Protein AF-A0A8T5TC46-F1 (afdb_monomer_lite)

Secondary structure (DSSP, 8-state):
---------------SHHHHHHHHHHHTT--HHHHTTSEEEEETTTTEEEEEEPGGGTTS--HHHHHHHHHHHHHHSTTT-SEEEEEE--PPPPPPHHHHHHHHHHHHHHHHHHHHHHHT-

Structure (mmCIF, N/CA/C/O backbone):
data_AF-A0A8T5TC46-F1
#
_entry.id   AF-A0A8T5TC46-F1
#
loop_
_atom_site.group_PDB
_atom_site.id
_atom_site.type_symbol
_atom_site.label_atom_id
_atom_site.label_alt_id
_atom_site.label_comp_id
_atom_site.label_asym_id
_atom_site.label_entity_id
_atom_site.label_seq_id
_atom_site.pdbx_PDB_ins_code
_atom_site.Cartn_x
_atom_site.Cartn_y
_atom_site.Cartn_z
_atom_site.occupancy
_atom_site.B_iso_or_equiv
_atom_site.auth_seq_id
_atom_site.auth_comp_id
_atom_site.auth_asym_id
_atom_site.auth_atom_id
_atom_site.pdbx_PDB_model_num
ATOM 1 N N . SER A 1 1 ? 28.053 25.914 -19.844 1.00 66.00 1 SER A N 1
ATOM 2 C CA . SER A 1 1 ? 27.210 24.711 -19.746 1.00 66.00 1 SER A CA 1
ATOM 3 C C . SER A 1 1 ? 28.156 23.563 -19.434 1.00 66.00 1 SER A C 1
ATOM 5 O O . SER A 1 1 ? 29.180 23.459 -20.099 1.00 66.00 1 SER A O 1
ATOM 7 N N . GLN A 1 2 ? 27.917 22.830 -18.348 1.00 69.94 2 GLN A N 1
ATOM 8 C CA . GLN A 1 2 ? 28.638 21.590 -18.055 1.00 69.94 2 GLN A CA 1
ATOM 9 C C . GLN A 1 2 ? 27.744 20.435 -18.506 1.00 69.94 2 GLN A C 1
ATOM 11 O O . GLN A 1 2 ? 26.562 20.417 -18.171 1.00 69.94 2 GLN A O 1
ATOM 16 N N . SER A 1 3 ? 28.306 19.532 -19.306 1.00 78.81 3 SER A N 1
ATOM 17 C CA . SER A 1 3 ? 27.666 18.289 -19.738 1.00 78.81 3 SER A CA 1
ATOM 18 C C . SER A 1 3 ? 27.942 17.213 -18.695 1.00 78.81 3 SER A C 1
ATOM 20 O O . SER A 1 3 ? 29.081 17.108 -18.238 1.00 78.81 3 SER A O 1
ATOM 22 N N . ILE A 1 4 ? 26.927 16.436 -18.320 1.00 84.75 4 ILE A N 1
ATOM 23 C CA . ILE A 1 4 ? 27.083 15.241 -17.488 1.00 84.75 4 ILE A CA 1
ATOM 24 C C . ILE A 1 4 ? 26.629 14.054 -18.330 1.00 84.75 4 ILE A C 1
ATOM 26 O O . ILE A 1 4 ? 25.480 14.019 -18.767 1.00 84.75 4 ILE A O 1
ATOM 30 N N . ASP A 1 5 ? 27.533 13.099 -18.533 1.00 87.19 5 ASP A N 1
ATOM 31 C CA . ASP A 1 5 ? 27.255 11.854 -19.241 1.00 87.19 5 ASP A CA 1
ATOM 32 C C . ASP A 1 5 ? 27.005 10.739 -18.216 1.00 87.19 5 ASP A C 1
ATOM 34 O O . ASP A 1 5 ? 27.827 10.502 -17.328 1.00 87.19 5 ASP A O 1
ATOM 38 N N . TYR A 1 6 ? 25.860 10.062 -18.329 1.00 88.31 6 TYR A N 1
ATOM 39 C CA . TYR A 1 6 ? 25.479 8.939 -17.470 1.00 88.31 6 TYR A CA 1
ATOM 40 C C . TYR A 1 6 ? 25.628 7.623 -18.228 1.00 88.31 6 TYR A C 1
ATOM 42 O O . TYR A 1 6 ? 25.199 7.514 -19.376 1.00 88.31 6 TYR A O 1
ATOM 50 N N . ASN A 1 7 ? 26.177 6.610 -17.561 1.00 87.19 7 ASN A N 1
ATOM 51 C CA . ASN A 1 7 ? 26.088 5.229 -18.018 1.00 87.19 7 ASN A CA 1
ATOM 52 C C . ASN A 1 7 ? 24.983 4.536 -17.214 1.00 87.19 7 ASN A C 1
ATOM 54 O O . ASN A 1 7 ? 25.101 4.421 -15.994 1.00 87.19 7 ASN A O 1
ATOM 58 N N . VAL A 1 8 ? 23.895 4.154 -17.880 1.00 89.50 8 VAL A N 1
ATOM 59 C CA . VAL A 1 8 ? 22.723 3.529 -17.254 1.00 89.50 8 VAL A CA 1
ATOM 60 C C . VAL A 1 8 ? 22.694 2.060 -17.650 1.00 89.50 8 VAL A C 1
ATOM 62 O O . VAL A 1 8 ? 22.715 1.740 -18.836 1.00 89.50 8 VAL A O 1
ATOM 65 N N . GLU A 1 9 ? 22.618 1.182 -16.657 1.00 89.56 9 GLU A N 1
ATOM 66 C CA . GLU A 1 9 ? 22.514 -0.266 -16.830 1.00 89.56 9 GLU A CA 1
ATOM 67 C C . GLU A 1 9 ? 21.267 -0.773 -16.098 1.00 89.56 9 GLU A C 1
ATOM 69 O O . GLU A 1 9 ? 20.976 -0.341 -14.981 1.00 89.56 9 GLU A O 1
ATOM 74 N N . VAL A 1 10 ? 20.516 -1.672 -16.739 1.00 86.81 10 VAL A N 1
ATOM 75 C CA . VAL A 1 10 ? 19.365 -2.340 -16.120 1.00 86.81 10 VAL A CA 1
ATOM 76 C C . VAL A 1 10 ? 19.887 -3.559 -15.374 1.00 86.81 10 VAL A C 1
ATOM 78 O O . VAL A 1 10 ? 20.349 -4.511 -15.998 1.00 86.81 10 VAL A O 1
ATOM 81 N N . VAL A 1 11 ? 19.832 -3.508 -14.046 1.00 88.50 11 VAL A N 1
ATOM 82 C CA . VAL A 1 11 ? 20.342 -4.577 -13.174 1.00 88.50 11 VAL A CA 1
ATOM 83 C C . VAL A 1 11 ? 19.288 -5.626 -12.832 1.00 88.50 11 VAL A C 1
ATOM 85 O O . VAL A 1 11 ? 19.657 -6.755 -12.528 1.00 88.50 11 VAL A O 1
ATOM 88 N N . ASP A 1 12 ? 18.003 -5.263 -12.880 1.00 86.19 12 ASP A N 1
ATOM 89 C CA . ASP A 1 12 ? 16.896 -6.150 -12.52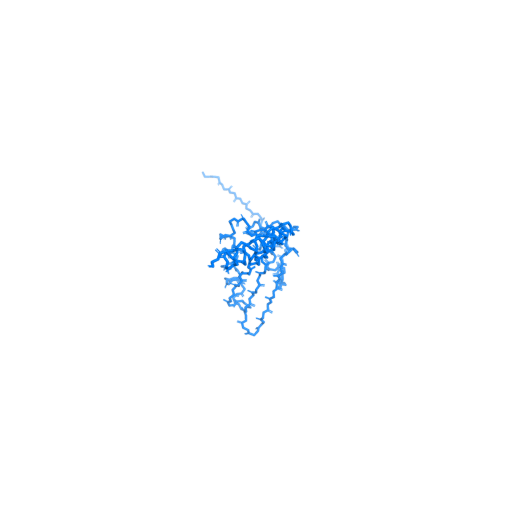0 1.00 86.19 12 ASP A CA 1
ATOM 90 C C . ASP A 1 12 ? 15.552 -5.666 -13.100 1.00 86.19 12 ASP A C 1
ATOM 92 O O . ASP A 1 12 ? 15.402 -4.482 -13.429 1.00 86.19 12 ASP A O 1
ATOM 96 N N . ILE A 1 13 ? 14.583 -6.579 -13.217 1.00 87.50 13 ILE A N 1
ATOM 97 C CA . ILE A 1 13 ? 13.200 -6.316 -13.638 1.00 87.50 13 ILE A CA 1
ATOM 98 C C . ILE A 1 13 ? 12.253 -7.023 -12.665 1.00 87.50 13 ILE A C 1
ATOM 100 O O . ILE A 1 13 ? 12.241 -8.246 -12.574 1.00 87.50 13 ILE A O 1
ATOM 104 N N . ILE A 1 14 ? 11.408 -6.246 -11.986 1.00 88.94 14 ILE A N 1
ATOM 105 C CA . ILE A 1 14 ? 10.403 -6.774 -11.060 1.00 88.94 14 ILE A CA 1
ATOM 106 C C . ILE A 1 14 ? 9.184 -7.240 -11.863 1.00 88.94 14 ILE A C 1
ATOM 108 O O . ILE A 1 14 ? 8.463 -6.421 -12.443 1.00 88.94 14 ILE A O 1
ATOM 112 N N . GLU A 1 15 ? 8.942 -8.550 -11.905 1.00 89.12 15 GLU A N 1
ATOM 113 C CA . GLU A 1 15 ? 7.805 -9.139 -12.627 1.00 89.12 15 GLU A CA 1
ATOM 114 C C . GLU A 1 15 ? 6.672 -9.598 -11.703 1.00 89.12 15 GLU A C 1
ATOM 116 O O . GLU A 1 15 ? 5.503 -9.461 -12.084 1.00 89.12 15 GLU A O 1
ATOM 121 N N . ASP A 1 16 ? 6.999 -10.085 -10.502 1.00 94.06 16 ASP A N 1
ATOM 122 C CA . ASP A 1 16 ? 6.024 -10.612 -9.548 1.00 94.06 16 ASP A CA 1
ATOM 123 C C . ASP A 1 16 ? 5.049 -9.529 -9.065 1.00 94.06 16 ASP A C 1
ATOM 125 O O . ASP A 1 16 ? 5.411 -8.371 -8.842 1.00 94.06 16 ASP A O 1
ATOM 129 N N . PHE A 1 17 ? 3.778 -9.910 -8.924 1.00 93.94 17 PHE A N 1
ATOM 130 C CA . PHE A 1 17 ? 2.717 -8.991 -8.522 1.00 93.94 17 PHE A CA 1
ATOM 131 C C . PHE A 1 17 ? 2.965 -8.414 -7.126 1.00 93.94 17 PHE A C 1
ATOM 133 O O . PHE A 1 17 ? 2.850 -7.202 -6.940 1.00 93.94 17 PHE A O 1
ATOM 140 N N . ASN A 1 18 ? 3.321 -9.259 -6.155 1.00 94.06 18 ASN A N 1
ATOM 141 C CA . ASN A 1 18 ? 3.528 -8.811 -4.783 1.00 94.06 18 ASN A CA 1
ATOM 142 C C . ASN A 1 18 ? 4.772 -7.931 -4.709 1.00 94.06 18 ASN A C 1
ATOM 144 O O . ASN A 1 18 ? 4.694 -6.841 -4.155 1.00 94.06 18 ASN A O 1
ATOM 148 N N . GLU A 1 19 ? 5.871 -8.330 -5.351 1.00 94.50 19 GLU A N 1
ATOM 149 C CA . GLU A 1 19 ? 7.097 -7.520 -5.382 1.00 94.50 19 GLU A CA 1
ATOM 150 C C . GLU A 1 19 ? 6.865 -6.127 -5.996 1.00 94.50 19 GLU A C 1
ATOM 152 O O . GLU A 1 19 ? 7.410 -5.135 -5.510 1.00 94.50 19 GLU A O 1
ATOM 157 N N . LYS A 1 20 ? 6.006 -6.012 -7.022 1.00 95.69 20 LYS A N 1
ATOM 158 C CA . LYS A 1 20 ? 5.593 -4.708 -7.573 1.00 95.69 20 LYS A CA 1
ATOM 159 C C . LYS A 1 20 ? 4.817 -3.873 -6.558 1.00 95.69 20 LYS A C 1
ATOM 161 O O . LYS A 1 20 ? 5.087 -2.679 -6.421 1.00 95.69 20 LYS A O 1
ATOM 166 N N . VAL A 1 21 ? 3.861 -4.476 -5.847 1.00 96.50 21 VAL A N 1
ATOM 167 C CA . VAL A 1 21 ? 3.105 -3.778 -4.793 1.00 96.50 21 VAL A CA 1
ATOM 168 C C . VAL A 1 21 ? 4.054 -3.299 -3.693 1.00 96.50 21 VAL A C 1
ATOM 170 O O . VAL A 1 21 ? 4.004 -2.123 -3.324 1.00 96.50 21 VAL A O 1
ATOM 173 N N . GLU A 1 22 ? 4.959 -4.161 -3.224 1.00 96.19 22 GLU A N 1
ATOM 174 C CA . GLU A 1 22 ? 5.969 -3.811 -2.220 1.00 96.19 22 GLU A CA 1
ATOM 175 C C . GLU A 1 22 ? 6.856 -2.658 -2.695 1.00 96.19 22 GLU A C 1
ATOM 177 O O . GLU A 1 22 ? 7.022 -1.670 -1.975 1.00 96.19 22 GLU A O 1
ATOM 182 N N . TYR A 1 23 ? 7.354 -2.724 -3.933 1.00 95.81 23 TYR A N 1
ATOM 183 C CA . TYR A 1 23 ? 8.147 -1.658 -4.540 1.00 95.81 23 TYR A CA 1
ATOM 184 C C . TYR A 1 23 ? 7.435 -0.302 -4.464 1.00 95.81 23 TYR A C 1
ATOM 186 O O . TYR A 1 23 ? 8.020 0.687 -4.008 1.00 95.81 23 TYR A O 1
ATOM 194 N N . PHE A 1 24 ? 6.160 -0.243 -4.862 1.00 97.00 24 PHE A N 1
ATOM 195 C CA . PHE A 1 24 ? 5.405 1.007 -4.807 1.00 97.00 24 PHE A CA 1
ATOM 196 C C . PHE A 1 24 ? 5.159 1.472 -3.372 1.00 97.00 24 PHE A C 1
ATOM 198 O O . PHE A 1 24 ? 5.212 2.673 -3.108 1.00 97.00 24 PHE A O 1
ATOM 205 N N . MET A 1 25 ? 4.956 0.565 -2.417 1.00 96.31 25 MET A N 1
ATOM 206 C CA . MET A 1 25 ? 4.833 0.941 -1.006 1.00 96.31 25 MET A CA 1
ATOM 207 C C . MET A 1 25 ? 6.109 1.584 -0.459 1.00 96.31 25 MET A C 1
ATOM 209 O O . MET A 1 25 ? 6.030 2.648 0.166 1.00 96.31 25 MET A O 1
ATOM 213 N N . VAL A 1 26 ? 7.277 1.003 -0.753 1.00 96.50 26 VAL A N 1
ATOM 214 C CA . VAL A 1 26 ? 8.579 1.591 -0.393 1.00 96.50 26 VAL A CA 1
ATOM 215 C C . VAL A 1 26 ? 8.750 2.954 -1.044 1.00 96.50 26 VAL A C 1
ATOM 217 O O . VAL A 1 26 ? 9.123 3.923 -0.381 1.00 96.50 26 VAL A O 1
ATOM 220 N N . ALA A 1 27 ? 8.417 3.064 -2.332 1.00 95.38 27 ALA A N 1
ATOM 221 C CA . ALA A 1 27 ? 8.510 4.316 -3.074 1.00 95.38 27 ALA A CA 1
ATOM 222 C C . ALA A 1 27 ? 7.607 5.424 -2.494 1.00 95.38 27 ALA A C 1
ATOM 224 O O . ALA A 1 27 ? 7.922 6.609 -2.635 1.00 95.38 27 ALA A O 1
ATOM 22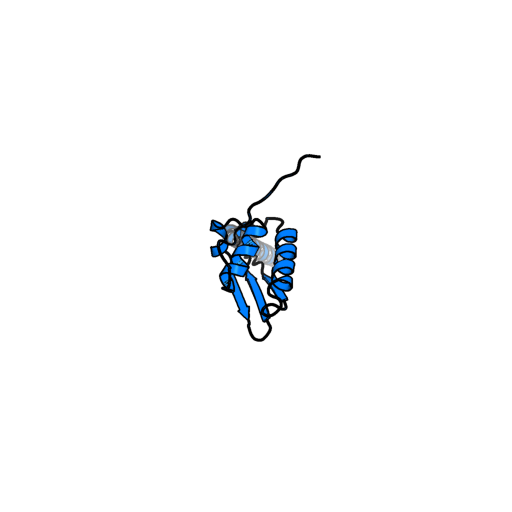5 N N . LYS A 1 28 ? 6.512 5.069 -1.802 1.00 94.62 28 LYS A N 1
ATOM 226 C CA . LYS A 1 28 ? 5.649 6.017 -1.067 1.00 94.62 28 LYS A CA 1
ATOM 227 C C . LYS A 1 28 ? 6.079 6.274 0.377 1.00 94.62 28 LYS A C 1
ATOM 229 O O . LYS A 1 28 ? 5.388 7.002 1.089 1.00 94.62 28 LYS A O 1
ATOM 234 N N . GLY A 1 29 ? 7.229 5.751 0.792 1.00 92.38 29 GLY A N 1
ATOM 235 C CA . GLY A 1 29 ? 7.831 6.034 2.091 1.00 92.38 29 GLY A CA 1
ATOM 236 C C . GLY A 1 29 ? 7.392 5.097 3.212 1.00 92.38 29 GLY A C 1
ATOM 237 O O . GLY A 1 29 ? 7.618 5.427 4.376 1.00 92.38 29 GLY A O 1
ATOM 238 N N . ILE A 1 30 ? 6.784 3.948 2.897 1.00 94.25 30 ILE A N 1
ATOM 239 C CA . ILE A 1 30 ? 6.621 2.871 3.878 1.00 94.25 30 ILE A CA 1
ATOM 240 C C . ILE A 1 30 ? 7.976 2.164 4.037 1.00 94.25 30 ILE A C 1
ATOM 242 O O . ILE A 1 30 ? 8.522 1.698 3.038 1.00 94.25 30 ILE A O 1
ATOM 246 N N . PRO A 1 31 ? 8.550 2.077 5.250 1.00 94.50 31 PRO A N 1
ATOM 247 C CA . PRO A 1 31 ? 9.798 1.346 5.455 1.00 94.50 31 PRO A CA 1
ATOM 248 C C . PRO A 1 31 ? 9.645 -0.138 5.095 1.00 94.50 31 PRO A C 1
ATOM 250 O O . PRO A 1 31 ? 8.603 -0.734 5.376 1.00 94.50 31 PRO A O 1
ATOM 253 N N . GLN A 1 32 ? 10.682 -0.739 4.502 1.00 95.38 32 GLN A N 1
ATOM 254 C CA . GLN A 1 32 ? 10.658 -2.137 4.042 1.00 95.38 32 GLN A CA 1
ATOM 255 C C . GLN A 1 32 ? 10.274 -3.097 5.175 1.00 95.38 32 GLN A C 1
ATOM 257 O O . GLN A 1 32 ? 9.470 -4.006 4.991 1.00 95.38 32 GLN A O 1
ATOM 262 N N . GLU A 1 33 ? 10.817 -2.865 6.368 1.00 95.38 33 GLU A N 1
ATOM 263 C CA . GLU A 1 33 ? 10.566 -3.658 7.569 1.00 95.38 33 GLU A CA 1
ATOM 264 C C . GLU A 1 33 ? 9.112 -3.601 8.058 1.00 95.38 33 GLU A C 1
ATOM 266 O O . GLU A 1 33 ? 8.702 -4.443 8.851 1.00 95.38 33 GLU A O 1
ATOM 271 N N . ASN A 1 34 ? 8.328 -2.620 7.599 1.00 95.12 34 ASN A N 1
ATOM 272 C CA . ASN A 1 34 ? 6.924 -2.466 7.960 1.00 95.12 34 ASN A CA 1
ATOM 273 C C . ASN A 1 34 ? 5.964 -3.051 6.921 1.00 95.12 34 ASN A C 1
ATOM 275 O O . ASN A 1 34 ? 4.776 -3.145 7.220 1.00 95.12 34 ASN A O 1
ATOM 279 N N . ILE A 1 35 ? 6.428 -3.438 5.728 1.00 94.81 35 ILE A N 1
ATOM 280 C CA . ILE A 1 35 ? 5.552 -3.937 4.654 1.00 94.81 35 ILE A CA 1
ATOM 281 C C . ILE A 1 35 ? 4.812 -5.200 5.090 1.00 94.81 35 ILE A C 1
ATOM 283 O O . ILE A 1 35 ? 3.607 -5.299 4.881 1.00 94.81 35 ILE A O 1
ATOM 287 N N . SER A 1 36 ? 5.501 -6.119 5.771 1.00 95.00 36 SER A N 1
ATOM 288 C CA . SER A 1 36 ? 4.918 -7.379 6.245 1.00 95.00 36 SER A CA 1
ATOM 289 C C . SER A 1 36 ? 3.797 -7.205 7.274 1.00 95.00 36 SER A C 1
ATOM 291 O O . SER A 1 36 ? 3.056 -8.150 7.528 1.00 95.00 36 SER A O 1
ATOM 293 N N . GLU A 1 37 ? 3.672 -6.023 7.883 1.00 95.56 37 GLU A N 1
ATOM 294 C CA . GLU A 1 37 ? 2.583 -5.714 8.816 1.00 95.56 37 GLU A CA 1
ATOM 295 C C . GLU A 1 37 ? 1.270 -5.409 8.081 1.00 95.56 37 GLU A C 1
ATOM 297 O O . GLU A 1 37 ? 0.187 -5.547 8.657 1.00 95.56 37 GLU A O 1
ATOM 302 N N . PHE A 1 38 ? 1.344 -4.978 6.817 1.00 95.62 38 PHE A N 1
ATOM 303 C CA . PHE A 1 38 ? 0.168 -4.753 5.983 1.00 95.62 38 PHE A CA 1
ATOM 304 C C . PHE A 1 38 ? -0.392 -6.093 5.515 1.00 95.62 38 PHE A C 1
ATOM 306 O O . PHE A 1 38 ? 0.338 -7.001 5.127 1.00 95.62 38 PHE A O 1
ATOM 313 N N . THR A 1 39 ? -1.717 -6.217 5.534 1.00 95.62 39 THR A N 1
ATOM 314 C CA . THR A 1 39 ? -2.398 -7.392 4.981 1.00 95.62 39 THR A CA 1
ATOM 315 C C . THR A 1 39 ? -3.010 -7.035 3.639 1.00 95.62 39 THR A C 1
ATOM 317 O O . THR A 1 39 ? -3.730 -6.039 3.535 1.00 95.62 39 THR A O 1
ATOM 320 N N . PHE A 1 40 ? -2.747 -7.874 2.638 1.00 94.00 40 PHE A N 1
ATOM 321 C CA . PHE A 1 40 ? -3.227 -7.702 1.272 1.00 94.00 40 PHE A CA 1
ATOM 322 C C . PHE A 1 40 ? -4.194 -8.819 0.901 1.00 94.00 40 PHE A C 1
ATOM 324 O O . PHE A 1 40 ? -3.982 -9.985 1.239 1.00 94.00 40 PHE A O 1
ATOM 331 N N . SER A 1 41 ? -5.234 -8.460 0.163 1.00 95.81 41 SER A N 1
ATOM 332 C CA . SER A 1 41 ? -6.077 -9.402 -0.561 1.00 95.81 41 SER A CA 1
ATOM 333 C C . SER A 1 41 ? -6.280 -8.873 -1.970 1.00 95.81 41 SER A C 1
ATOM 335 O O . SER A 1 41 ? -6.561 -7.692 -2.147 1.00 95.81 41 SER A O 1
ATOM 337 N N . HIS A 1 42 ? -6.108 -9.728 -2.971 1.00 96.50 42 HIS A N 1
ATOM 338 C CA . HIS A 1 42 ? -6.346 -9.384 -4.367 1.00 96.50 42 HIS A CA 1
ATOM 339 C C . HIS A 1 42 ? -7.388 -10.335 -4.932 1.00 96.50 42 HIS A C 1
ATOM 341 O O . HIS A 1 42 ? -7.199 -11.553 -4.934 1.00 96.50 42 HIS A O 1
ATOM 347 N N . ASP A 1 43 ? -8.497 -9.766 -5.383 1.00 96.56 43 ASP A N 1
ATOM 348 C CA . ASP A 1 43 ? -9.508 -10.481 -6.142 1.00 96.56 43 ASP A CA 1
ATOM 349 C C . ASP A 1 43 ? -9.212 -10.304 -7.632 1.00 96.56 43 ASP A C 1
ATOM 351 O O . ASP A 1 43 ? -9.338 -9.213 -8.184 1.00 96.56 43 ASP A O 1
ATOM 355 N N . THR A 1 44 ? -8.818 -11.392 -8.287 1.00 95.00 44 THR A N 1
ATOM 356 C CA . THR A 1 44 ? -8.435 -11.391 -9.703 1.00 95.00 44 THR A CA 1
ATOM 357 C C . THR A 1 44 ? -9.626 -11.264 -10.654 1.00 95.00 44 THR A C 1
ATOM 359 O O . THR A 1 44 ? -9.432 -10.865 -11.803 1.00 95.00 44 THR A O 1
ATOM 362 N N . GLU A 1 45 ? -10.851 -11.563 -10.206 1.00 96.12 45 GLU A N 1
ATOM 363 C CA . GLU A 1 45 ? -12.058 -11.435 -11.030 1.00 96.12 45 GLU A CA 1
ATOM 364 C C . GLU A 1 45 ? -12.514 -9.975 -11.099 1.00 96.12 45 GLU A C 1
ATOM 366 O O . GLU A 1 45 ? -12.675 -9.418 -12.189 1.00 96.12 45 GLU A O 1
ATOM 371 N N . SER A 1 46 ? -12.681 -9.331 -9.940 1.00 96.69 46 SER A N 1
ATOM 372 C CA . SER A 1 46 ? -13.045 -7.907 -9.873 1.00 96.69 46 SER A CA 1
ATOM 373 C C . SER A 1 46 ? -11.860 -6.967 -10.129 1.00 96.69 46 SER A C 1
ATOM 375 O O . SER A 1 46 ? -12.066 -5.810 -10.513 1.00 96.69 46 SER A O 1
ATOM 377 N N . LYS A 1 47 ? -10.629 -7.482 -9.993 1.00 97.44 47 LYS A N 1
ATOM 378 C CA . LYS A 1 47 ? -9.367 -6.725 -9.991 1.00 97.44 47 LYS A CA 1
ATOM 379 C C . LYS A 1 47 ? -9.309 -5.699 -8.863 1.00 97.44 47 LYS A C 1
ATOM 381 O O . LYS A 1 47 ? -8.767 -4.603 -9.025 1.00 97.44 47 LYS A O 1
ATOM 386 N N . ASP A 1 48 ? -9.889 -6.044 -7.723 1.00 97.94 48 ASP A N 1
ATOM 387 C CA . ASP A 1 48 ? -9.832 -5.231 -6.518 1.00 97.94 48 ASP A CA 1
ATOM 388 C C . ASP A 1 48 ? -8.656 -5.690 -5.655 1.00 97.94 48 ASP A C 1
ATOM 390 O O . ASP A 1 48 ? -8.524 -6.875 -5.346 1.00 97.94 48 ASP A O 1
ATOM 394 N N . ILE A 1 49 ? -7.821 -4.745 -5.225 1.00 98.12 49 ILE A N 1
ATOM 395 C CA . ILE A 1 49 ? -6.855 -4.977 -4.150 1.00 98.12 49 ILE A CA 1
ATOM 396 C C . ILE A 1 49 ? -7.341 -4.299 -2.869 1.00 98.12 49 ILE A C 1
ATOM 398 O O . ILE A 1 49 ? -7.676 -3.110 -2.848 1.00 98.12 49 ILE A O 1
ATOM 402 N N . GLU A 1 50 ? -7.376 -5.064 -1.789 1.00 98.25 50 GLU A N 1
ATOM 403 C CA . GLU A 1 50 ? -7.708 -4.609 -0.448 1.00 98.25 50 GLU A CA 1
ATOM 404 C C . GLU A 1 50 ? -6.448 -4.597 0.410 1.00 98.25 50 GLU A C 1
ATOM 406 O O . GLU A 1 50 ? -5.731 -5.593 0.511 1.00 98.25 50 GLU A O 1
ATOM 411 N N . ILE A 1 51 ? -6.182 -3.447 1.025 1.00 97.94 51 ILE A N 1
ATOM 412 C CA . ILE A 1 51 ? -5.000 -3.192 1.842 1.00 97.94 51 ILE A CA 1
ATOM 413 C C . ILE A 1 51 ? -5.477 -2.813 3.240 1.00 97.94 51 ILE A C 1
ATOM 415 O O . ILE A 1 51 ? -6.023 -1.725 3.457 1.00 97.94 51 ILE A O 1
ATOM 419 N N . ILE A 1 52 ? -5.272 -3.708 4.202 1.00 97.50 52 ILE A N 1
ATOM 420 C CA . ILE A 1 52 ? -5.583 -3.443 5.607 1.00 97.50 52 ILE A CA 1
ATOM 421 C C . ILE A 1 52 ? -4.420 -2.668 6.217 1.00 97.50 52 ILE A C 1
ATOM 423 O O . ILE A 1 52 ? -3.280 -3.136 6.246 1.00 97.50 52 ILE A O 1
ATOM 427 N N . ILE A 1 53 ? -4.727 -1.471 6.715 1.00 96.31 53 ILE A N 1
ATOM 428 C CA . ILE A 1 53 ? -3.759 -0.579 7.343 1.00 96.31 53 ILE A CA 1
ATOM 429 C C . ILE A 1 53 ? -3.454 -1.080 8.763 1.00 96.31 53 ILE A C 1
ATOM 431 O O . ILE A 1 53 ? -4.377 -1.200 9.578 1.00 96.31 53 ILE A O 1
ATOM 435 N N . PRO A 1 54 ? -2.176 -1.325 9.107 1.00 95.44 54 PRO A N 1
ATOM 436 C CA . PRO A 1 54 ? -1.799 -1.756 10.445 1.00 95.44 54 PRO A CA 1
ATOM 437 C C . PRO A 1 54 ? -2.124 -0.683 11.486 1.00 95.44 54 PRO A C 1
ATOM 439 O O . PRO A 1 54 ? -1.991 0.518 11.234 1.00 95.44 54 PRO A O 1
ATOM 442 N N . LYS A 1 55 ? -2.469 -1.110 12.708 1.00 92.81 55 LYS A N 1
ATOM 443 C CA . LYS A 1 55 ? -2.886 -0.205 13.798 1.00 92.81 55 LYS A CA 1
ATOM 444 C C . LYS A 1 55 ? -1.899 0.932 14.068 1.00 92.81 55 LYS A C 1
ATOM 446 O O . LYS A 1 55 ? -2.317 2.053 14.341 1.00 92.81 55 LYS A O 1
ATOM 451 N N . MET A 1 56 ? -0.597 0.661 13.954 1.00 91.25 56 MET A N 1
ATOM 452 C CA . MET A 1 56 ? 0.464 1.651 14.181 1.00 91.25 56 MET A CA 1
ATOM 453 C C . MET A 1 56 ? 0.425 2.8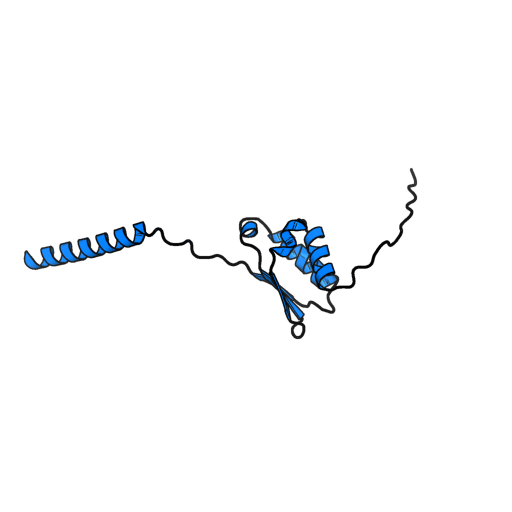48 13.212 1.00 91.25 56 MET A C 1
ATOM 455 O O . MET A 1 56 ? 0.988 3.901 13.515 1.00 91.25 56 MET A O 1
ATOM 459 N N . PHE A 1 57 ? -0.254 2.711 12.070 1.00 92.62 57 PHE A N 1
ATOM 460 C CA . PHE A 1 57 ? -0.392 3.764 11.068 1.00 92.62 57 PHE A CA 1
ATOM 461 C C . PHE A 1 57 ? -1.738 4.510 11.128 1.00 92.62 57 PHE A C 1
ATOM 463 O O . PHE A 1 57 ? -1.853 5.573 10.526 1.00 92.62 57 PHE A O 1
ATOM 470 N N . LEU A 1 58 ? -2.732 4.028 11.890 1.00 90.06 58 LEU A N 1
ATOM 471 C CA . LEU A 1 58 ? -4.097 4.597 11.924 1.00 90.06 58 LEU A CA 1
ATOM 472 C C . LEU A 1 58 ? -4.181 6.044 12.427 1.00 90.06 58 LEU A C 1
ATOM 474 O O . LEU A 1 58 ? -5.156 6.742 12.157 1.00 90.06 58 LEU A O 1
ATOM 478 N N . PHE A 1 59 ? -3.181 6.486 13.190 1.00 87.94 59 PHE A N 1
ATOM 479 C CA . PHE A 1 59 ? -3.112 7.840 13.747 1.00 87.94 59 PHE A CA 1
ATOM 480 C C . PHE A 1 59 ? -2.113 8.739 13.006 1.00 87.94 59 PHE A C 1
ATOM 482 O O . PHE A 1 59 ? -1.878 9.876 13.411 1.00 87.94 59 PHE A O 1
ATOM 489 N N . GLN A 1 60 ? -1.521 8.236 11.922 1.00 87.56 60 GLN A N 1
ATOM 490 C CA . GLN A 1 60 ? -0.644 8.997 11.041 1.00 87.56 60 GLN A CA 1
ATOM 491 C C . GLN A 1 60 ? -1.457 9.552 9.864 1.00 87.56 60 GLN A C 1
ATOM 493 O O . GLN A 1 60 ? -2.432 8.945 9.421 1.00 87.56 60 GLN A O 1
ATOM 498 N N . ASN A 1 61 ? -1.059 10.702 9.310 1.00 88.00 61 ASN A N 1
ATOM 499 C CA . ASN A 1 61 ? -1.699 11.213 8.096 1.00 88.00 61 ASN A CA 1
ATOM 500 C C . ASN A 1 61 ? -1.200 10.442 6.863 1.00 88.00 61 ASN A C 1
ATOM 502 O O . ASN A 1 61 ? -0.258 10.862 6.195 1.00 88.00 61 ASN A O 1
ATOM 506 N N . LEU A 1 62 ? -1.864 9.328 6.549 1.00 91.75 62 LEU A N 1
ATOM 507 C CA . LEU A 1 62 ? -1.551 8.488 5.389 1.00 91.75 62 LEU A CA 1
ATOM 508 C C . LEU A 1 62 ? -2.232 8.932 4.091 1.00 91.75 62 LEU A C 1
ATOM 510 O O . LEU A 1 62 ? -2.137 8.233 3.088 1.00 91.75 62 LEU A O 1
ATOM 514 N N . THR A 1 63 ? -2.933 10.065 4.076 1.00 94.12 63 THR A N 1
ATOM 515 C CA . THR A 1 63 ? -3.775 10.469 2.937 1.00 94.12 63 THR A CA 1
ATOM 516 C C . THR A 1 63 ? -2.995 10.490 1.620 1.00 94.12 63 THR A C 1
ATOM 518 O O . THR A 1 63 ? -3.410 9.878 0.638 1.00 94.12 63 THR A O 1
ATOM 521 N N . TYR A 1 64 ? -1.824 11.131 1.608 1.00 94.00 64 TYR A N 1
ATOM 522 C CA . TYR A 1 64 ? -0.984 11.216 0.410 1.00 94.00 64 TYR A CA 1
ATOM 523 C C . TYR A 1 64 ? -0.345 9.879 0.031 1.00 94.00 64 TYR A C 1
ATOM 525 O O . TYR A 1 64 ? -0.216 9.593 -1.156 1.00 94.00 64 TYR A O 1
ATOM 533 N N . VAL A 1 65 ? -0.000 9.048 1.019 1.00 94.75 65 VAL A N 1
ATOM 534 C CA . VAL A 1 65 ? 0.508 7.691 0.780 1.00 94.75 65 VAL A CA 1
ATOM 535 C C . VAL A 1 65 ? -0.568 6.852 0.097 1.00 94.75 65 VAL A C 1
ATOM 537 O O . VAL A 1 65 ? -0.298 6.259 -0.939 1.00 94.75 65 VAL A O 1
ATOM 540 N N . LYS A 1 66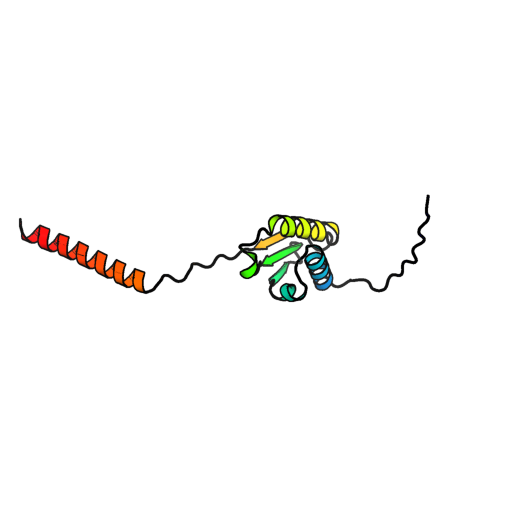 ? -1.804 6.868 0.609 1.00 96.56 66 LYS A N 1
ATOM 541 C CA . LYS A 1 66 ? -2.935 6.119 0.045 1.00 96.56 66 LYS A CA 1
ATOM 542 C C . LYS A 1 66 ? -3.250 6.540 -1.386 1.00 96.56 66 LYS A C 1
ATOM 544 O O . LYS A 1 66 ? -3.322 5.690 -2.265 1.00 96.56 66 LYS A O 1
ATOM 549 N N . PHE A 1 67 ? -3.410 7.843 -1.633 1.00 96.88 67 PHE A N 1
ATOM 550 C CA . PHE A 1 67 ? -3.709 8.332 -2.982 1.00 96.88 67 PHE A CA 1
ATOM 551 C C . PHE A 1 67 ? -2.558 8.087 -3.953 1.00 96.88 67 PHE A C 1
ATOM 553 O O . PHE A 1 67 ? -2.793 7.644 -5.073 1.00 96.88 67 PHE A O 1
ATOM 560 N N . GLY A 1 68 ? -1.320 8.345 -3.524 1.00 97.12 68 GLY A N 1
ATOM 561 C CA . GLY A 1 68 ? -0.144 8.110 -4.352 1.00 97.12 68 GLY A CA 1
ATOM 562 C C . GLY A 1 68 ? 0.030 6.633 -4.688 1.00 97.12 68 GLY A C 1
ATOM 563 O O . GLY A 1 68 ? 0.290 6.308 -5.839 1.00 97.12 68 GLY A O 1
ATOM 564 N N . LEU A 1 69 ? -0.127 5.745 -3.705 1.00 97.81 69 LEU A N 1
ATOM 565 C CA . LEU A 1 69 ? -0.028 4.303 -3.914 1.00 97.81 69 LEU A CA 1
ATOM 566 C C . LEU A 1 69 ? -1.139 3.806 -4.840 1.00 97.81 69 LEU A C 1
ATOM 568 O O . LEU A 1 69 ? -0.853 3.087 -5.788 1.00 97.81 69 LEU A O 1
ATOM 572 N N . ALA A 1 70 ? -2.387 4.227 -4.616 1.00 98.00 70 ALA A N 1
ATOM 573 C CA . ALA A 1 70 ? -3.493 3.844 -5.487 1.00 98.00 70 ALA A CA 1
ATOM 574 C C . ALA A 1 70 ? -3.253 4.274 -6.939 1.00 98.00 70 ALA A C 1
ATOM 576 O O . ALA A 1 70 ? -3.434 3.472 -7.851 1.00 98.00 70 ALA A O 1
ATOM 577 N N . MET A 1 71 ? -2.784 5.509 -7.143 1.00 97.81 71 MET A N 1
ATOM 578 C CA . MET A 1 71 ? -2.470 6.029 -8.471 1.00 97.81 71 MET A CA 1
ATOM 579 C C . MET A 1 71 ? -1.362 5.224 -9.154 1.00 97.81 71 MET A C 1
ATOM 581 O O . MET A 1 71 ? -1.521 4.867 -10.319 1.00 97.81 71 MET A O 1
ATOM 585 N N . ASP A 1 72 ? -0.270 4.915 -8.454 1.00 97.81 72 ASP A N 1
ATOM 586 C CA . ASP A 1 72 ? 0.827 4.125 -9.022 1.00 97.81 72 ASP A CA 1
ATOM 587 C C . ASP A 1 72 ? 0.360 2.712 -9.396 1.00 97.81 72 ASP A C 1
ATOM 589 O O . ASP A 1 72 ? 0.594 2.273 -10.521 1.00 97.81 72 ASP A O 1
ATOM 593 N N . LEU A 1 73 ? -0.367 2.030 -8.502 1.00 97.69 73 LEU A N 1
ATOM 594 C CA . LEU A 1 73 ? -0.890 0.685 -8.757 1.00 97.69 73 LEU A CA 1
ATOM 595 C C . LEU A 1 73 ? -1.850 0.677 -9.954 1.00 97.69 73 LEU A C 1
ATOM 597 O O . LEU A 1 73 ? -1.693 -0.127 -10.866 1.00 97.69 73 LEU A O 1
ATOM 601 N N . GLN A 1 74 ? -2.793 1.616 -10.014 1.00 96.94 74 GLN A N 1
ATOM 602 C CA . GLN A 1 74 ? -3.746 1.705 -11.126 1.00 96.94 74 GLN A CA 1
ATOM 603 C C . GLN A 1 74 ? -3.105 2.186 -12.437 1.00 96.94 74 GLN A C 1
ATOM 605 O O . GLN A 1 74 ? -3.659 1.946 -13.505 1.00 96.94 74 GLN A O 1
ATOM 610 N N . THR A 1 75 ? -1.953 2.863 -12.390 1.00 97.00 75 THR A N 1
ATOM 611 C CA . THR A 1 75 ? -1.240 3.323 -13.596 1.00 97.00 75 THR A CA 1
ATOM 612 C C . THR A 1 75 ? -0.322 2.240 -14.152 1.00 97.00 75 THR A C 1
ATOM 614 O O . THR A 1 75 ? -0.260 2.043 -15.364 1.00 97.00 75 THR A O 1
ATOM 617 N N . HIS A 1 76 ? 0.410 1.548 -13.280 1.00 96.19 76 HIS A N 1
ATOM 618 C CA . HIS A 1 76 ? 1.472 0.620 -13.670 1.00 96.19 76 HIS A CA 1
ATOM 619 C C . HIS A 1 76 ? 1.044 -0.850 -13.641 1.00 96.19 76 HIS A C 1
ATOM 621 O O . HIS A 1 76 ? 1.734 -1.689 -14.212 1.00 96.19 76 HIS A O 1
ATOM 627 N N . MET A 1 77 ? -0.088 -1.158 -13.006 1.00 96.38 77 MET A N 1
ATOM 628 C CA . MET A 1 77 ? -0.656 -2.505 -12.895 1.00 96.38 77 MET A CA 1
ATOM 629 C C . MET A 1 77 ? -2.132 -2.517 -13.326 1.00 96.38 77 MET A C 1
ATOM 631 O O . MET A 1 77 ? -2.928 -3.301 -12.820 1.00 96.38 77 MET A O 1
ATOM 635 N N . ALA A 1 78 ? -2.508 -1.643 -14.268 1.00 95.06 78 ALA A N 1
ATOM 636 C CA . ALA A 1 78 ? -3.885 -1.472 -14.750 1.00 95.06 78 ALA A CA 1
ATOM 637 C C . ALA A 1 78 ? -4.507 -2.760 -15.324 1.00 95.06 78 ALA A C 1
ATOM 639 O O . ALA A 1 78 ? -5.725 -2.941 -15.295 1.00 95.06 78 ALA A O 1
ATOM 640 N N . ASP A 1 79 ? -3.673 -3.665 -15.842 1.00 95.88 79 ASP A N 1
ATOM 641 C CA . ASP A 1 79 ? -4.121 -4.963 -16.347 1.00 95.88 79 ASP A CA 1
ATOM 642 C C . ASP A 1 79 ? -4.583 -5.899 -15.221 1.00 95.88 79 ASP A C 1
ATOM 644 O O . ASP A 1 79 ? -5.410 -6.774 -15.473 1.00 95.88 79 ASP A O 1
ATOM 648 N N . ASP A 1 80 ? -4.140 -5.680 -13.982 1.00 96.56 80 ASP A N 1
ATOM 649 C CA . ASP A 1 80 ? -4.410 -6.546 -12.827 1.00 96.56 80 ASP A CA 1
ATOM 650 C C . ASP A 1 80 ? -5.238 -5.858 -11.731 1.00 96.56 80 ASP A C 1
ATOM 652 O O . ASP A 1 80 ? -5.863 -6.540 -10.916 1.00 96.56 80 ASP A O 1
ATOM 656 N N . ILE A 1 81 ? -5.249 -4.520 -11.695 1.00 97.88 81 ILE A N 1
ATOM 657 C CA . ILE A 1 81 ? -5.849 -3.715 -10.625 1.00 97.88 81 ILE A CA 1
ATOM 658 C C . ILE A 1 81 ? -6.737 -2.618 -11.217 1.00 97.88 81 ILE A C 1
ATOM 660 O O . ILE A 1 81 ? -6.260 -1.639 -11.790 1.00 97.88 81 ILE A O 1
ATOM 664 N N . ASN A 1 82 ? -8.044 -2.745 -10.988 1.00 96.88 82 ASN A N 1
ATOM 665 C CA . ASN A 1 82 ? -9.034 -1.716 -11.291 1.00 96.88 82 ASN A CA 1
ATOM 666 C C . ASN A 1 82 ? -9.255 -0.783 -10.102 1.00 96.88 82 ASN A C 1
ATOM 668 O O . ASN A 1 82 ? -9.340 0.428 -10.293 1.00 96.88 82 ASN A O 1
ATOM 672 N N . ASN A 1 83 ? -9.360 -1.325 -8.884 1.00 97.50 83 ASN A N 1
ATOM 673 C CA . ASN A 1 83 ? -9.656 -0.546 -7.682 1.00 97.50 83 ASN A CA 1
ATOM 674 C C . ASN A 1 83 ? -8.700 -0.890 -6.543 1.00 97.50 83 ASN A C 1
ATOM 676 O O . ASN A 1 83 ? -8.335 -2.046 -6.340 1.00 97.50 83 ASN A O 1
ATOM 680 N N . VAL A 1 84 ? -8.362 0.127 -5.752 1.00 98.25 84 VAL A N 1
ATOM 681 C CA . VAL A 1 84 ? -7.536 0.003 -4.548 1.00 98.25 84 VAL A CA 1
ATOM 682 C C . VAL A 1 84 ? -8.367 0.444 -3.350 1.00 98.25 84 VAL A C 1
ATOM 684 O O . VAL A 1 84 ? -8.837 1.584 -3.300 1.00 98.25 84 VAL A O 1
ATOM 687 N N . LYS A 1 85 ? -8.562 -0.451 -2.381 1.00 98.12 85 LYS A N 1
ATOM 688 C CA . LYS A 1 85 ? -9.338 -0.194 -1.162 1.00 98.12 85 LYS A CA 1
ATOM 689 C C . LYS A 1 85 ? -8.417 -0.215 0.049 1.00 98.12 85 LYS A C 1
ATOM 691 O O . LYS A 1 85 ? -7.691 -1.178 0.268 1.00 98.12 85 LYS A O 1
ATOM 696 N N . PHE A 1 86 ? -8.490 0.828 0.869 1.00 97.62 86 PHE A N 1
ATOM 697 C CA . PHE A 1 86 ? -7.771 0.895 2.140 1.00 97.62 86 PHE A CA 1
ATOM 698 C C . PHE A 1 86 ? -8.740 0.669 3.294 1.00 97.62 86 PHE A C 1
ATOM 700 O O . PHE A 1 86 ? -9.729 1.394 3.417 1.00 97.62 86 PHE A O 1
ATOM 707 N N . ILE A 1 87 ? -8.443 -0.308 4.145 1.00 97.31 87 ILE A N 1
ATOM 708 C CA . ILE A 1 87 ? -9.291 -0.690 5.275 1.00 97.31 87 ILE A CA 1
ATOM 709 C C . ILE A 1 87 ? -8.597 -0.274 6.572 1.00 97.31 87 ILE A C 1
ATOM 711 O O . ILE A 1 87 ? -7.492 -0.719 6.871 1.00 97.31 87 ILE A O 1
ATOM 715 N N . GLU A 1 88 ? -9.258 0.578 7.353 1.00 95.50 88 GLU A N 1
ATOM 716 C CA . GLU A 1 88 ? -8.803 1.028 8.670 1.00 95.50 88 GLU A CA 1
ATOM 717 C C . GLU A 1 88 ? -9.700 0.438 9.757 1.00 95.50 88 GLU A C 1
ATOM 719 O O . GLU A 1 88 ? -10.905 0.691 9.790 1.00 95.50 88 GLU A O 1
ATOM 724 N N . ILE A 1 89 ? -9.115 -0.361 10.651 1.00 94.12 89 ILE A N 1
ATOM 725 C CA . ILE A 1 89 ? -9.862 -1.075 11.691 1.00 94.12 89 ILE A CA 1
ATOM 726 C C . ILE A 1 89 ? -9.641 -0.386 13.038 1.00 94.12 89 ILE A C 1
ATOM 728 O O . ILE A 1 89 ? -8.582 -0.515 13.651 1.00 94.12 89 ILE A O 1
ATOM 732 N N . TYR A 1 90 ? -10.670 0.309 13.524 1.00 91.56 90 TYR A N 1
ATOM 733 C CA . TYR A 1 90 ? -10.686 0.914 14.857 1.00 91.56 90 TYR A CA 1
ATOM 734 C C . TYR A 1 90 ? -11.376 -0.023 15.850 1.00 91.56 90 TYR A C 1
ATOM 736 O O . TYR A 1 90 ? -12.601 -0.155 15.862 1.00 91.56 90 TYR A O 1
ATOM 744 N N . GLU A 1 91 ? -10.590 -0.684 16.695 1.00 86.25 91 GLU A N 1
ATOM 745 C CA . GLU A 1 91 ? -11.134 -1.503 17.776 1.00 86.25 91 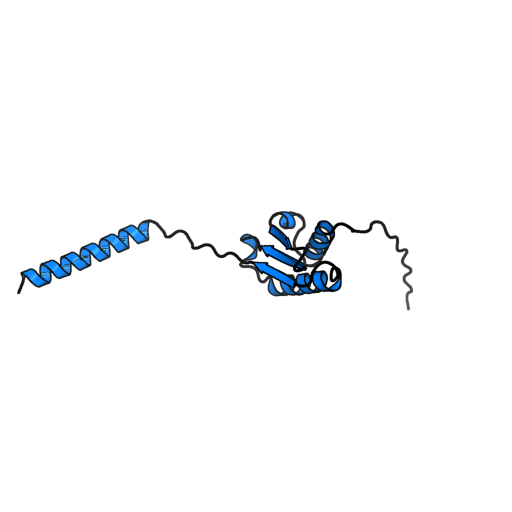GLU A CA 1
ATOM 746 C C . GLU A 1 91 ? -11.693 -0.627 18.899 1.00 86.25 91 GLU A C 1
ATOM 748 O O . GLU A 1 91 ? -11.121 0.402 19.266 1.00 86.25 91 GLU A O 1
ATOM 753 N N . LYS A 1 92 ? -12.814 -1.062 19.482 1.00 85.38 92 LYS A N 1
ATOM 754 C CA . LYS A 1 92 ? -13.328 -0.450 20.707 1.00 85.38 92 LYS A CA 1
ATOM 755 C C . LYS A 1 92 ? -12.288 -0.629 21.806 1.00 85.38 92 LYS A C 1
ATOM 757 O O . LYS A 1 92 ? -11.850 -1.751 22.054 1.00 85.38 92 LYS A O 1
ATOM 762 N N . MET A 1 93 ? -11.933 0.462 22.486 1.00 79.31 93 MET A N 1
ATOM 763 C CA . MET A 1 93 ? -11.106 0.353 23.683 1.00 79.31 93 MET A CA 1
ATOM 764 C C . MET A 1 93 ? -11.814 -0.566 24.687 1.00 79.31 93 MET A C 1
ATOM 766 O O . MET A 1 93 ? -13.028 -0.416 24.875 1.00 79.31 93 MET A O 1
ATOM 770 N N . PRO A 1 94 ? -11.099 -1.518 25.312 1.00 76.25 94 PRO A N 1
ATOM 771 C CA . PRO A 1 94 ? -11.682 -2.308 26.382 1.00 76.25 94 PRO A CA 1
ATOM 772 C C . PRO A 1 94 ? -12.197 -1.339 27.449 1.00 76.25 94 PRO A C 1
ATOM 774 O O . PRO A 1 94 ? -11.464 -0.444 27.881 1.00 76.25 94 PRO A O 1
ATOM 777 N N . MET A 1 95 ? -13.474 -1.462 27.825 1.00 73.62 95 MET A N 1
ATOM 778 C CA . MET A 1 95 ? -14.004 -0.636 28.906 1.00 73.62 95 MET A CA 1
ATOM 779 C C . MET A 1 95 ? -13.184 -0.916 30.169 1.00 73.62 95 MET A C 1
ATOM 781 O O . MET A 1 95 ? -12.930 -2.086 30.469 1.00 73.62 95 MET A O 1
ATOM 785 N N . PRO A 1 96 ? -12.778 0.122 30.922 1.00 71.25 96 PRO A N 1
ATOM 786 C CA . PRO A 1 96 ? -12.210 -0.092 32.239 1.00 71.25 96 PRO A CA 1
ATOM 787 C C . PRO A 1 96 ? -13.237 -0.866 33.064 1.00 71.25 96 PRO A C 1
ATOM 789 O O . PRO A 1 96 ? -14.370 -0.412 33.209 1.00 71.25 96 PRO A O 1
ATOM 792 N N . THR A 1 97 ? -12.851 -2.014 33.613 1.00 62.25 97 THR A N 1
ATOM 793 C CA . THR A 1 97 ? -13.732 -2.861 34.431 1.00 62.25 97 THR A CA 1
ATOM 794 C C . THR A 1 97 ? -14.367 -2.066 35.579 1.00 62.25 97 THR A C 1
ATOM 796 O O . THR A 1 97 ? -15.544 -2.227 35.864 1.00 62.25 97 THR A O 1
ATOM 799 N N . ALA A 1 98 ? -13.630 -1.096 36.132 1.00 61.16 98 ALA A N 1
ATOM 800 C CA . ALA A 1 98 ? -14.096 -0.194 37.187 1.00 61.16 98 ALA A CA 1
ATOM 801 C C . ALA A 1 98 ? -15.298 0.692 36.796 1.00 61.16 98 ALA A C 1
ATOM 803 O O . ALA A 1 98 ? -16.023 1.168 37.668 1.00 61.16 98 ALA A O 1
ATOM 804 N N . ALA A 1 99 ? -15.516 0.946 35.501 1.00 57.84 99 ALA A N 1
ATOM 805 C CA . ALA A 1 99 ? -16.673 1.712 35.045 1.00 57.84 99 ALA A CA 1
ATOM 806 C C . ALA A 1 99 ? -17.967 0.888 35.118 1.00 57.84 99 ALA A C 1
ATOM 808 O O . ALA A 1 99 ? -19.023 1.467 35.348 1.00 57.84 99 ALA A O 1
ATOM 809 N N . LEU A 1 100 ? -17.891 -0.438 34.961 1.00 58.22 100 LEU A N 1
ATOM 810 C CA . LEU A 1 100 ? -19.055 -1.322 35.061 1.00 58.22 100 LEU A CA 1
ATOM 811 C C . LEU A 1 100 ? -19.534 -1.416 36.512 1.00 58.22 100 LEU A C 1
ATOM 813 O O . LEU A 1 100 ? -20.706 -1.161 36.766 1.00 58.22 100 LEU A O 1
ATOM 817 N N . ASP A 1 101 ? -18.610 -1.613 37.458 1.00 59.78 101 ASP A N 1
ATOM 818 C CA . ASP A 1 101 ? -18.929 -1.659 38.893 1.00 59.78 101 ASP A CA 1
ATOM 819 C C . ASP A 1 101 ? -19.575 -0.348 39.383 1.00 59.78 101 ASP A C 1
ATOM 821 O O . ASP A 1 101 ? -20.529 -0.357 40.158 1.00 59.78 101 ASP A O 1
ATOM 825 N N . SER A 1 102 ? -19.092 0.803 38.897 1.00 60.78 102 SER A N 1
ATOM 826 C CA . SER A 1 102 ? -19.649 2.112 39.265 1.00 60.78 102 SER A CA 1
ATOM 827 C C . SER A 1 102 ? -21.024 2.379 38.643 1.00 60.78 102 SER A C 1
ATOM 829 O O . SER A 1 102 ? -21.833 3.080 39.252 1.00 60.78 102 SER A O 1
ATOM 831 N N . ILE A 1 103 ? -21.300 1.851 37.446 1.00 63.38 103 ILE A N 1
ATOM 832 C CA . ILE A 1 103 ? -22.622 1.959 36.813 1.00 63.38 103 ILE A CA 1
ATOM 833 C C . ILE A 1 103 ? -23.616 1.055 37.542 1.00 63.38 103 ILE A C 1
ATOM 835 O O . ILE A 1 103 ? -24.704 1.516 37.867 1.00 63.38 103 ILE A O 1
ATOM 839 N N . GLU A 1 104 ? -23.237 -0.183 37.857 1.00 69.81 104 GLU A N 1
ATOM 840 C CA . GLU A 1 104 ? -24.079 -1.111 38.621 1.00 69.81 104 GLU A CA 1
ATOM 8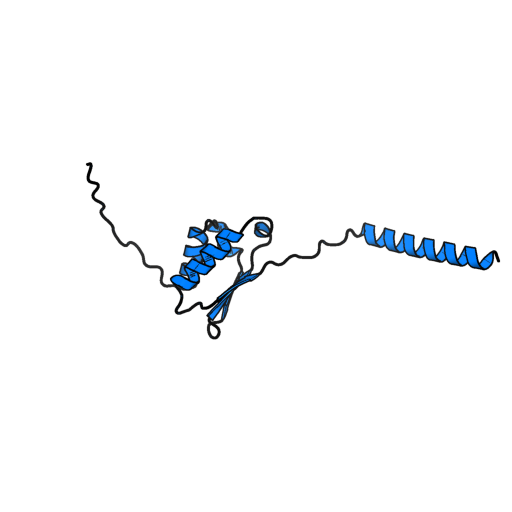41 C C . GLU A 1 104 ? -24.388 -0.576 40.025 1.00 69.81 104 GLU A C 1
ATOM 843 O O . GLU A 1 104 ? -25.541 -0.613 40.453 1.00 69.81 104 GLU A O 1
ATOM 848 N N . GLN A 1 105 ? -23.400 0.016 40.708 1.00 65.62 105 GLN A N 1
ATOM 849 C CA . GLN A 1 105 ? -23.630 0.706 41.982 1.00 65.62 105 GLN A CA 1
ATOM 850 C C . GLN A 1 105 ? -24.598 1.882 41.840 1.00 65.62 105 GLN A C 1
ATOM 852 O O . GLN A 1 105 ? -25.537 1.984 42.622 1.00 65.62 105 GLN A O 1
ATOM 857 N N . LYS A 1 106 ? -24.413 2.742 40.830 1.00 68.19 106 LYS A N 1
ATOM 858 C CA . LYS A 1 106 ? -25.296 3.898 40.617 1.00 68.19 106 LYS A CA 1
ATOM 859 C C . LYS A 1 106 ? -26.722 3.503 40.252 1.00 68.19 106 LYS A C 1
ATOM 861 O O . LYS A 1 106 ? -27.647 4.183 40.672 1.00 68.19 106 LYS A O 1
ATOM 866 N N . VAL A 1 107 ? -26.905 2.438 39.471 1.00 70.81 107 VAL A N 1
ATOM 867 C CA . VAL A 1 107 ? -28.239 1.923 39.127 1.00 70.81 107 VAL A CA 1
ATOM 868 C C . VAL A 1 107 ? -28.921 1.357 40.375 1.00 70.81 107 VAL A C 1
ATOM 870 O O . VAL A 1 107 ? -30.065 1.709 40.639 1.00 70.81 107 VAL A O 1
ATOM 873 N N . GLY A 1 108 ? -28.205 0.580 41.194 1.00 70.06 108 GLY A N 1
ATOM 874 C CA . GLY A 1 108 ? -28.753 0.039 42.442 1.00 70.06 108 GLY A CA 1
ATOM 875 C C . GLY A 1 108 ? -29.045 1.094 43.519 1.00 70.06 108 GLY A C 1
ATOM 876 O O . GLY A 1 108 ? -29.987 0.932 44.291 1.00 70.06 108 GLY A O 1
ATOM 877 N N . GLU A 1 109 ? -28.268 2.180 43.583 1.00 70.81 109 GLU A N 1
ATOM 878 C CA . GLU A 1 109 ? -28.561 3.331 44.453 1.00 70.81 109 GLU A CA 1
ATOM 879 C C . GLU A 1 109 ? -29.821 4.078 43.993 1.00 70.81 109 GLU A C 1
ATOM 881 O O . GLU A 1 109 ? -30.656 4.422 44.823 1.00 70.81 109 GLU A O 1
ATOM 886 N N . PHE A 1 110 ? -30.002 4.258 42.681 1.00 67.50 110 PHE A N 1
ATOM 887 C CA . PHE A 1 110 ? -31.172 4.941 42.120 1.00 67.50 110 PHE A CA 1
ATOM 888 C C . PHE A 1 110 ? -32.475 4.151 42.323 1.00 67.50 110 PHE A C 1
ATOM 890 O O . PHE A 1 110 ? -33.518 4.739 42.597 1.00 67.50 110 PHE A O 1
ATOM 897 N N . GLU A 1 111 ? -32.416 2.821 42.209 1.00 68.38 111 GLU A N 1
ATOM 898 C CA . GLU A 1 111 ? -33.560 1.940 42.475 1.00 68.38 111 GLU A CA 1
ATOM 899 C C . GLU A 1 111 ? -33.949 1.953 43.960 1.00 68.38 111 GLU A C 1
ATOM 901 O O . GLU A 1 111 ? -35.133 2.023 44.274 1.00 68.38 111 GLU A O 1
ATOM 906 N N . LYS A 1 112 ? -32.970 1.972 44.876 1.00 68.56 112 LYS A N 1
ATOM 907 C CA . LYS A 1 112 ? -33.236 2.109 46.318 1.00 68.56 112 LYS A CA 1
ATOM 908 C C . LYS A 1 112 ? -33.823 3.462 46.695 1.00 68.56 112 LYS A C 1
ATOM 910 O O . LYS A 1 112 ? -34.751 3.508 47.491 1.00 68.56 112 LYS A O 1
ATOM 915 N N . GLU A 1 113 ? -33.308 4.552 46.126 1.00 66.06 113 GLU A N 1
ATOM 916 C CA . GLU A 1 113 ? -33.873 5.885 46.363 1.00 66.06 113 GLU A CA 1
ATOM 917 C C . GLU A 1 113 ? -35.319 5.992 45.855 1.00 66.06 113 GLU A C 1
ATOM 919 O O . GLU A 1 113 ? -36.116 6.710 46.457 1.00 66.06 113 GLU A O 1
ATOM 924 N N . GLN A 1 114 ? -35.686 5.280 44.781 1.00 63.56 114 GLN A N 1
ATOM 925 C CA . GLN A 1 114 ? -37.076 5.210 44.316 1.00 63.56 114 GLN A CA 1
ATOM 926 C C . GLN A 1 114 ? -37.978 4.392 45.249 1.00 63.56 114 GLN A C 1
ATOM 928 O O . GLN A 1 114 ? -39.081 4.850 45.534 1.00 63.56 114 GLN A O 1
ATOM 933 N N . ASP A 1 115 ? -37.509 3.247 45.748 1.00 58.00 115 ASP A N 1
ATOM 934 C CA . ASP A 1 115 ? -38.271 2.378 46.663 1.00 58.00 115 ASP A CA 1
ATOM 935 C C . ASP A 1 115 ? -38.537 3.086 48.010 1.00 58.00 115 ASP A C 1
ATOM 937 O O . ASP A 1 115 ? -39.677 3.173 48.466 1.00 58.00 115 ASP A O 1
ATOM 941 N N . ASP A 1 116 ? -37.511 3.725 48.590 1.00 57.28 116 ASP A N 1
ATOM 942 C CA . ASP A 1 116 ? -37.635 4.493 49.842 1.00 57.28 116 ASP A CA 1
ATOM 943 C C . ASP A 1 116 ? -38.539 5.739 49.679 1.00 57.28 116 ASP A C 1
ATOM 945 O O . ASP A 1 116 ? -39.175 6.188 50.633 1.00 57.28 116 ASP A O 1
ATOM 949 N N . SER A 1 117 ? -38.641 6.297 48.465 1.00 57.12 117 SER A N 1
ATOM 950 C CA . SER A 1 117 ? -39.516 7.444 48.164 1.00 57.12 117 SER A CA 1
ATOM 951 C C . SER A 1 117 ? -40.990 7.062 47.964 1.00 57.12 117 SER A C 1
ATOM 953 O O . SER A 1 117 ? -41.862 7.931 48.072 1.00 57.12 117 SER A O 1
ATOM 955 N N . GLU A 1 118 ? -41.279 5.798 47.640 1.00 54.38 118 GLU A N 1
ATOM 956 C CA . GLU A 1 118 ? -42.641 5.270 47.475 1.00 54.38 118 GLU A CA 1
ATOM 957 C C . GLU A 1 118 ? -43.218 4.712 48.790 1.00 54.38 118 GLU A C 1
ATOM 959 O O . GLU A 1 118 ? -44.436 4.746 48.968 1.00 54.38 118 GLU A O 1
ATOM 964 N N . GLU A 1 119 ? -42.381 4.278 49.743 1.00 50.94 119 GLU A N 1
ATOM 965 C CA . GLU A 1 119 ? -42.822 3.815 51.073 1.00 50.94 119 GLU A CA 1
ATOM 966 C C . GLU A 1 119 ? -43.105 4.953 52.087 1.00 50.94 119 GLU A C 1
ATOM 968 O O . GLU A 1 119 ? -43.775 4.718 53.096 1.00 50.94 119 GLU A O 1
ATOM 973 N N . GLU A 1 120 ? -42.656 6.192 51.833 1.00 49.41 120 GLU A N 1
ATOM 974 C CA . GLU A 1 120 ? -42.899 7.367 52.700 1.00 49.41 120 GLU A CA 1
ATOM 975 C C . GLU A 1 120 ? -44.135 8.234 52.319 1.00 49.41 120 GLU A C 1
ATOM 977 O O . GLU A 1 120 ? -44.314 9.322 52.880 1.00 49.41 120 GLU A O 1
ATOM 982 N N . GLN A 1 121 ? -45.020 7.777 51.416 1.00 40.84 121 GLN A N 1
ATOM 983 C CA . GLN A 1 121 ? -46.314 8.432 51.089 1.00 40.84 121 GLN A CA 1
ATOM 984 C C . GLN A 1 121 ? -47.531 7.730 51.707 1.00 40.84 121 GLN A C 1
ATOM 986 O O . GLN A 1 121 ? -48.457 8.461 52.140 1.00 40.84 121 GLN A O 1
#

pLDDT: mean 86.27, std 14.25, range [40.84, 98.25]

Foldseek 3Di:
DDDDDDDDDDPDDDDDPVVQLLVLLVVLPDDSVCPVQWDWDADQVVLEIEIEDHPVCLPPPCVCVQVSSQVCCCVVVVVRHDYYHYHYDDDDDDPDPVVVVVVVVVVVVVVVVVVVVVVVD

Sequence (121 aa):
SQSIDYNVEVVDIIEDFNEKVEYFMVAKGIPQENISEFTFSHDTESKDIEIIIPKMFLFQNLTYVKFGLAMDLQTHMADDINNVKFIEIYEKMPMPTAALDSIEQKVGEFEKEQDDSEEEQ

Radius of gyration: 27.35 Å; chains: 1; bounding box: 75×36×72 Å